Protein AF-A0A9W8NU90-F1 (afdb_monomer_lite)

Sequence (73 aa):
TEIVPIGTPAHRENVCQKRYLNGQDGTQIPNHIKIAQEGEAIRTLGALIGNNISQLTPWTKVIEKIDASLARW

Organism: NCBI:txid2804962

Structure (mmCIF, N/CA/C/O backbone):
data_AF-A0A9W8NU90-F1
#
_entry.id   AF-A0A9W8NU90-F1
#
loop_
_atom_site.group_PDB
_atom_site.id
_atom_site.type_symbol
_atom_site.label_atom_id
_atom_site.label_alt_id
_atom_site.label_comp_id
_atom_site.label_asym_id
_atom_site.label_entity_id
_atom_site.label_seq_id
_atom_site.pdbx_PDB_ins_code
_atom_site.Cartn_x
_atom_site.Cartn_y
_atom_site.Cartn_z
_atom_site.occupancy
_atom_site.B_iso_or_equiv
_atom_site.auth_seq_id
_atom_site.auth_comp_id
_atom_site.auth_asym_id
_atom_site.auth_atom_id
_atom_site.pdbx_PDB_model_num
ATOM 1 N N . THR A 1 1 ? -2.143 11.395 -6.124 1.00 75.94 1 THR A N 1
ATOM 2 C CA . THR A 1 1 ? -1.652 10.548 -5.021 1.00 75.94 1 THR A CA 1
ATOM 3 C C . THR A 1 1 ? -2.730 9.569 -4.651 1.00 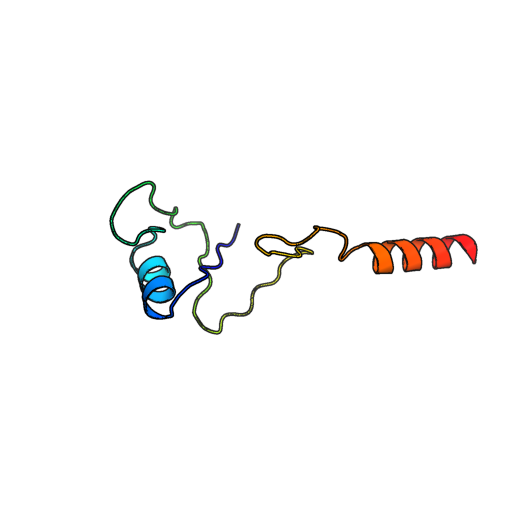75.94 1 THR A C 1
ATOM 5 O O . THR A 1 1 ? -3.862 9.996 -4.454 1.00 75.94 1 THR A O 1
ATOM 8 N N . GLU A 1 2 ? -2.395 8.285 -4.601 1.00 83.12 2 GLU A N 1
ATOM 9 C CA . GLU A 1 2 ? -3.333 7.211 -4.271 1.00 83.12 2 GLU A CA 1
ATOM 10 C C . GLU A 1 2 ? -2.725 6.351 -3.158 1.00 83.12 2 GLU A C 1
ATOM 12 O O . GLU A 1 2 ? -1.505 6.179 -3.109 1.00 83.12 2 GLU A O 1
ATOM 17 N N . ILE A 1 3 ? -3.560 5.858 -2.247 1.00 87.38 3 ILE A N 1
ATOM 18 C CA . ILE A 1 3 ? -3.161 5.011 -1.119 1.00 87.38 3 ILE A CA 1
ATOM 19 C C . ILE A 1 3 ? -3.744 3.619 -1.323 1.00 87.38 3 ILE A C 1
ATOM 21 O O . ILE A 1 3 ? -4.927 3.473 -1.626 1.00 87.38 3 ILE A O 1
ATOM 25 N N . VAL A 1 4 ? -2.914 2.603 -1.099 1.00 87.81 4 VAL A N 1
ATOM 26 C CA . VAL A 1 4 ? -3.304 1.193 -1.166 1.00 87.81 4 VAL A CA 1
ATOM 27 C C . VAL A 1 4 ? -3.164 0.594 0.231 1.00 87.81 4 VAL A C 1
ATOM 29 O O . VAL A 1 4 ? -2.033 0.395 0.679 1.00 87.81 4 VAL A O 1
ATOM 32 N N . PRO A 1 5 ? -4.263 0.351 0.964 1.00 87.31 5 PRO A N 1
ATOM 33 C CA . PRO A 1 5 ? -4.174 -0.261 2.281 1.00 87.31 5 PRO A CA 1
ATOM 34 C C . PRO A 1 5 ? -3.789 -1.742 2.153 1.00 87.31 5 PRO A C 1
ATOM 36 O O . PRO A 1 5 ? -4.422 -2.505 1.423 1.00 87.31 5 PRO A O 1
ATOM 39 N N . ILE A 1 6 ? -2.757 -2.159 2.888 1.00 84.38 6 ILE A N 1
ATOM 40 C CA . ILE A 1 6 ? -2.269 -3.544 2.929 1.00 84.38 6 ILE A CA 1
ATOM 41 C C . ILE A 1 6 ? -2.498 -4.097 4.334 1.00 84.38 6 ILE A C 1
ATOM 43 O O . ILE A 1 6 ? -2.119 -3.472 5.319 1.00 84.38 6 ILE A O 1
ATOM 47 N N . GLY A 1 7 ? -3.124 -5.267 4.438 1.00 84.62 7 GLY A N 1
ATOM 48 C CA . GLY A 1 7 ? -3.482 -5.872 5.718 1.00 84.62 7 GLY A CA 1
ATOM 49 C C . GLY A 1 7 ? -4.675 -6.812 5.584 1.00 84.62 7 GLY A C 1
ATOM 50 O O . GLY A 1 7 ? -4.984 -7.284 4.488 1.00 84.62 7 GLY A O 1
ATOM 51 N N . THR A 1 8 ? -5.352 -7.080 6.700 1.00 89.25 8 THR A N 1
ATOM 52 C CA . THR A 1 8 ? -6.570 -7.904 6.715 1.00 89.25 8 THR A CA 1
ATOM 53 C C . THR A 1 8 ? -7.724 -7.202 5.988 1.00 89.25 8 THR A C 1
ATOM 55 O O . THR A 1 8 ? -7.753 -5.970 5.952 1.00 89.25 8 THR A O 1
ATOM 58 N N . PRO A 1 9 ? -8.720 -7.939 5.462 1.00 87.62 9 PRO A N 1
ATOM 59 C CA . PRO A 1 9 ? -9.898 -7.329 4.839 1.00 87.62 9 PRO A CA 1
ATOM 60 C C . PRO A 1 9 ? -10.597 -6.315 5.756 1.00 87.62 9 PRO A C 1
ATOM 62 O O . PRO A 1 9 ? -10.883 -5.201 5.332 1.00 87.62 9 PRO A O 1
ATOM 65 N N . ALA A 1 10 ? -10.750 -6.654 7.041 1.00 89.06 10 ALA A N 1
ATOM 66 C CA . ALA A 1 10 ? -11.323 -5.760 8.046 1.00 89.06 10 ALA A CA 1
ATOM 67 C C . ALA A 1 10 ? -10.493 -4.480 8.245 1.00 89.06 10 ALA A C 1
ATOM 69 O O . ALA A 1 10 ? -11.047 -3.401 8.440 1.00 89.06 10 ALA A O 1
ATOM 70 N N . HIS A 1 11 ? -9.161 -4.576 8.177 1.00 89.38 11 HIS A N 1
ATOM 71 C CA . HIS A 1 11 ? -8.293 -3.404 8.229 1.00 89.38 11 HIS A CA 1
ATOM 72 C C . HIS A 1 11 ? -8.452 -2.534 6.978 1.00 89.38 11 HIS A C 1
ATOM 74 O O . HIS A 1 11 ? -8.632 -1.326 7.106 1.00 89.38 11 HIS A O 1
ATOM 80 N N . ARG A 1 12 ? -8.445 -3.132 5.779 1.00 90.00 12 ARG A N 1
ATOM 81 C CA . ARG A 1 12 ? -8.626 -2.395 4.516 1.00 90.00 12 ARG A CA 1
ATOM 82 C C . ARG A 1 12 ? -9.965 -1.660 4.484 1.00 90.00 12 ARG A C 1
ATOM 84 O O . ARG A 1 12 ? -9.993 -0.471 4.182 1.00 90.00 12 ARG A O 1
ATOM 91 N N . GLU A 1 13 ? -11.045 -2.329 4.879 1.00 89.06 13 GLU A N 1
ATOM 92 C CA . GLU A 1 13 ? -12.379 -1.732 4.977 1.00 89.06 13 GLU A CA 1
ATOM 93 C C . GLU A 1 13 ? -12.413 -0.572 5.980 1.00 89.06 13 GLU A C 1
ATOM 95 O O . GLU A 1 13 ? -12.915 0.509 5.669 1.00 89.06 13 GLU A O 1
ATOM 100 N N . ASN A 1 14 ? -11.813 -0.755 7.157 1.00 91.56 14 ASN A N 1
ATOM 101 C CA . ASN A 1 14 ? -11.748 0.283 8.181 1.00 91.56 14 ASN A CA 1
ATOM 102 C C . ASN A 1 14 ? -10.964 1.515 7.692 1.00 91.56 14 ASN A C 1
ATOM 104 O O . ASN A 1 14 ? -11.432 2.642 7.853 1.00 91.56 14 ASN A O 1
ATOM 108 N N . VAL A 1 15 ? -9.830 1.322 7.010 1.00 91.12 15 VAL A N 1
ATOM 109 C CA . VAL A 1 15 ? -9.060 2.424 6.408 1.00 91.12 15 VAL A CA 1
ATOM 110 C C . VAL A 1 15 ? -9.875 3.141 5.327 1.00 91.12 15 VAL A C 1
ATOM 112 O O . VAL A 1 15 ? -9.885 4.372 5.294 1.00 91.12 15 VAL A O 1
ATOM 115 N N . CYS A 1 16 ? -10.600 2.407 4.478 1.00 88.94 16 CYS A N 1
ATOM 116 C CA . CYS A 1 16 ? -11.470 2.993 3.456 1.00 88.94 16 CYS A CA 1
ATOM 117 C C . CYS A 1 16 ? -12.620 3.815 4.057 1.00 88.94 16 CYS A C 1
ATOM 119 O O . CYS A 1 16 ? -12.894 4.915 3.576 1.00 88.94 16 CYS A O 1
ATOM 121 N N . GLN A 1 17 ? -13.270 3.310 5.109 1.00 90.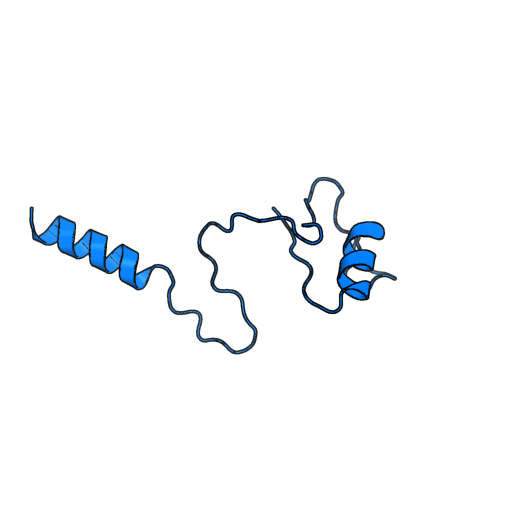69 17 GLN A N 1
ATOM 122 C CA . GLN A 1 17 ? -14.419 3.961 5.746 1.00 90.69 17 GLN A CA 1
ATOM 123 C C . GLN A 1 17 ? -14.006 5.144 6.623 1.00 90.69 17 GLN A C 1
ATOM 125 O O . GLN A 1 17 ? -14.588 6.225 6.538 1.00 90.69 17 GLN A O 1
ATOM 130 N N . LYS A 1 18 ? -13.001 4.948 7.480 1.00 91.81 18 LYS A N 1
ATOM 131 C CA . LYS A 1 18 ? -12.620 5.934 8.497 1.00 91.81 18 LYS A CA 1
ATOM 132 C C . LYS A 1 18 ? -11.545 6.898 8.029 1.00 91.81 18 LYS A C 1
ATOM 134 O O . LYS A 1 18 ? -11.399 7.965 8.615 1.00 91.81 18 LYS A O 1
ATOM 139 N N . ARG A 1 19 ? -10.795 6.547 6.980 1.00 92.56 19 ARG A N 1
ATOM 140 C CA . ARG A 1 19 ? -9.674 7.348 6.465 1.00 92.56 19 ARG A CA 1
ATOM 141 C C . ARG A 1 19 ? -8.581 7.599 7.515 1.00 92.56 19 ARG A C 1
ATOM 143 O O . ARG A 1 19 ? -7.911 8.626 7.473 1.00 92.56 19 ARG A O 1
ATOM 150 N N . TYR A 1 20 ? -8.383 6.640 8.421 1.00 91.56 20 TYR A N 1
ATOM 151 C CA . TYR A 1 20 ? -7.274 6.583 9.380 1.00 91.56 20 TYR A CA 1
ATOM 152 C C . TYR A 1 20 ? -6.519 5.272 9.202 1.00 91.56 20 TYR A C 1
ATOM 154 O O . TYR A 1 20 ? -7.145 4.226 9.051 1.00 91.56 20 TYR A O 1
ATOM 162 N N . LEU A 1 21 ? -5.185 5.312 9.264 1.00 84.38 21 LEU A N 1
ATOM 163 C CA . LEU A 1 21 ? -4.356 4.116 9.077 1.00 84.38 21 LEU A CA 1
ATOM 164 C C . LEU A 1 21 ? -4.529 3.093 10.204 1.00 84.38 21 LEU A C 1
ATOM 166 O O . LEU A 1 21 ? -4.553 1.903 9.938 1.00 84.38 21 LEU A O 1
ATOM 170 N N . ASN A 1 22 ? -4.688 3.527 11.453 1.00 83.62 22 ASN A N 1
ATOM 171 C CA . ASN A 1 22 ? -4.934 2.627 12.585 1.00 83.62 22 ASN A CA 1
ATOM 172 C C . ASN A 1 22 ? -6.435 2.424 12.886 1.00 83.62 22 ASN A C 1
ATOM 174 O O . ASN A 1 22 ? -6.794 1.678 13.793 1.00 83.62 22 ASN A O 1
ATOM 178 N N . GLY A 1 23 ? -7.316 3.088 12.129 1.00 75.31 23 GLY A N 1
ATOM 179 C CA . GLY A 1 23 ? -8.766 3.004 12.284 1.00 75.31 23 GLY A CA 1
ATOM 180 C C . GLY A 1 23 ? -9.345 3.654 13.548 1.00 75.31 23 GLY A C 1
ATOM 181 O O . GLY A 1 23 ? -10.518 3.396 13.853 1.00 75.31 23 GLY A O 1
ATOM 182 N N . GLN A 1 24 ? -8.570 4.449 14.296 1.00 75.75 24 GLN A N 1
ATOM 183 C CA . GLN A 1 24 ? -9.016 5.075 15.550 1.00 75.75 24 GLN A CA 1
ATOM 184 C C . GLN A 1 24 ? -8.568 6.540 15.705 1.00 75.75 24 GLN A C 1
ATOM 186 O O . GLN A 1 24 ? -9.406 7.367 16.056 1.00 75.75 24 GLN A O 1
ATOM 191 N N . ASP A 1 25 ? -7.307 6.880 15.427 1.00 74.62 25 ASP A N 1
ATOM 192 C CA . ASP A 1 25 ? -6.721 8.194 15.740 1.00 74.62 25 ASP A CA 1
ATOM 193 C C . ASP A 1 25 ? -5.502 8.572 14.859 1.00 74.62 25 ASP A C 1
ATOM 195 O O . ASP A 1 25 ? -4.981 7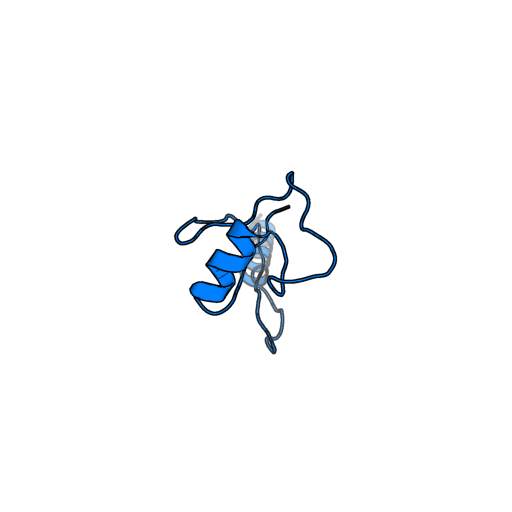.776 14.079 1.00 74.62 25 ASP A O 1
ATOM 199 N N . GLY A 1 26 ? -5.070 9.840 14.928 1.00 81.38 26 GLY A N 1
ATOM 200 C CA . GLY A 1 26 ? -3.941 10.388 14.157 1.00 81.38 26 GLY A CA 1
ATOM 201 C C . GLY A 1 26 ? -4.340 11.361 13.039 1.00 81.38 26 GLY A C 1
ATOM 202 O O . GLY A 1 26 ? -5.384 12.009 13.098 1.00 81.38 26 GLY A O 1
ATOM 203 N N . THR A 1 27 ? -3.490 11.504 12.018 1.00 87.31 27 THR A N 1
ATOM 204 C CA . THR A 1 27 ? -3.765 12.379 10.865 1.00 87.31 27 THR A CA 1
ATOM 205 C C . THR A 1 27 ? -4.748 11.703 9.919 1.00 87.31 27 THR A C 1
ATOM 207 O O . THR A 1 27 ? -4.438 10.669 9.325 1.00 87.31 27 THR A O 1
ATOM 210 N N . GLN A 1 28 ? -5.925 12.304 9.750 1.00 91.31 28 GLN A N 1
ATOM 211 C CA . GLN A 1 28 ? -6.916 11.814 8.800 1.00 91.31 28 GLN A CA 1
ATOM 212 C C . GLN A 1 28 ? -6.402 11.975 7.369 1.00 91.31 28 GLN A C 1
ATOM 214 O O . GLN A 1 28 ? -5.879 13.028 6.997 1.00 91.31 28 GLN A O 1
ATOM 219 N N . ILE A 1 29 ? -6.587 10.946 6.545 1.00 91.19 29 ILE A N 1
ATOM 220 C CA . ILE A 1 29 ? -6.237 10.996 5.129 1.00 91.19 29 ILE A CA 1
ATOM 221 C C . ILE A 1 29 ? -7.163 12.020 4.444 1.00 91.19 29 ILE A C 1
ATOM 223 O O . ILE A 1 29 ? -8.379 11.798 4.395 1.00 91.19 29 ILE A O 1
ATOM 227 N N . PRO A 1 30 ? -6.625 13.108 3.859 1.00 92.75 30 PRO A N 1
ATOM 228 C CA . PRO A 1 30 ? -7.428 14.151 3.225 1.00 92.75 30 PRO A CA 1
ATOM 229 C C . PRO A 1 30 ? -8.370 13.607 2.150 1.00 92.75 30 PRO A C 1
ATOM 231 O O . PRO A 1 30 ? -7.984 12.725 1.385 1.00 92.75 30 PRO A O 1
ATOM 234 N N . ASN A 1 31 ? -9.582 14.156 2.038 1.00 90.19 31 ASN A N 1
ATOM 235 C CA . ASN A 1 31 ? -10.624 13.651 1.126 1.00 90.19 31 ASN A CA 1
ATOM 236 C C . ASN A 1 31 ? -10.230 13.651 -0.359 1.00 90.19 31 ASN A C 1
ATOM 238 O O . ASN A 1 31 ? -10.740 12.844 -1.126 1.00 90.19 31 ASN A O 1
ATOM 242 N N . HIS A 1 32 ? -9.309 14.528 -0.765 1.00 92.31 32 HIS A N 1
ATOM 243 C CA . HIS A 1 32 ? -8.825 14.591 -2.145 1.00 92.31 32 HIS A CA 1
ATOM 244 C C . HIS A 1 32 ? -7.853 13.450 -2.502 1.00 92.31 32 HIS A C 1
ATOM 246 O O . HIS A 1 32 ? -7.528 13.268 -3.673 1.00 92.31 32 HIS A O 1
ATOM 252 N N . ILE A 1 33 ? -7.358 12.692 -1.515 1.00 90.00 33 ILE A N 1
ATOM 253 C CA . ILE A 1 33 ? -6.501 11.527 -1.747 1.00 90.00 33 ILE A CA 1
ATOM 254 C C . ILE A 1 33 ? -7.385 10.304 -1.961 1.00 90.00 33 ILE A C 1
ATOM 256 O O . ILE A 1 33 ? -8.191 9.936 -1.103 1.00 90.00 33 ILE A O 1
ATOM 260 N N . LYS A 1 34 ? -7.205 9.628 -3.090 1.00 89.00 34 LYS A N 1
ATOM 261 C CA . LYS A 1 34 ? -7.921 8.388 -3.368 1.00 89.00 34 LYS A CA 1
ATOM 262 C C . LYS A 1 34 ? -7.346 7.253 -2.520 1.00 89.00 34 LYS A C 1
ATOM 264 O O . LYS A 1 34 ? -6.132 7.061 -2.484 1.00 89.00 34 LYS A O 1
ATOM 269 N N . ILE A 1 35 ? -8.218 6.508 -1.849 1.00 90.00 35 ILE A N 1
ATOM 270 C CA . ILE A 1 35 ? -7.877 5.238 -1.201 1.00 90.00 35 ILE A CA 1
ATOM 271 C C . ILE A 1 35 ? -8.481 4.151 -2.080 1.00 90.00 35 ILE A C 1
ATOM 273 O O . ILE A 1 35 ? -9.676 4.212 -2.371 1.00 90.00 35 ILE A O 1
ATOM 277 N N . ALA A 1 36 ? -7.653 3.219 -2.537 1.00 87.94 36 ALA A N 1
ATOM 278 C CA . ALA A 1 36 ? -8.100 2.147 -3.409 1.00 87.94 36 ALA A CA 1
ATOM 279 C C . ALA A 1 36 ? -9.034 1.190 -2.665 1.00 87.94 36 ALA A C 1
ATOM 281 O O . ALA A 1 36 ? -8.728 0.754 -1.551 1.00 87.94 36 ALA A O 1
ATOM 282 N N . GLN A 1 37 ? -10.165 0.884 -3.294 1.00 85.50 37 GLN A N 1
ATOM 283 C CA . GLN A 1 37 ? -11.151 -0.050 -2.763 1.00 85.50 37 GLN A CA 1
ATOM 284 C C . GLN A 1 37 ? -10.755 -1.504 -3.030 1.00 85.50 37 GLN A C 1
ATOM 286 O O . GLN A 1 37 ? -9.883 -1.807 -3.848 1.00 85.50 37 GLN A O 1
ATOM 291 N N . GLU A 1 38 ? -11.426 -2.426 -2.343 1.00 81.31 38 GLU A N 1
ATOM 292 C CA . GLU A 1 38 ? -11.255 -3.853 -2.601 1.00 81.31 38 GLU A CA 1
ATOM 293 C C . GLU A 1 38 ? -11.586 -4.183 -4.064 1.00 81.31 38 GLU A C 1
ATOM 295 O O . GLU A 1 38 ? -12.624 -3.777 -4.585 1.00 81.31 38 GLU A O 1
ATOM 300 N N . GLY A 1 39 ? -10.692 -4.917 -4.730 1.00 74.62 39 GLY A N 1
ATOM 301 C CA . GLY A 1 39 ? -10.841 -5.266 -6.145 1.00 74.62 39 GLY A CA 1
ATOM 302 C C . GLY A 1 39 ? -10.597 -4.113 -7.127 1.00 74.62 39 GLY A C 1
ATOM 303 O O . GLY A 1 39 ? -10.702 -4.321 -8.336 1.00 74.62 39 GLY A O 1
ATOM 304 N N . GLU A 1 40 ? -10.245 -2.914 -6.656 1.00 77.44 40 GLU A N 1
ATOM 305 C CA . GLU A 1 40 ? -9.937 -1.782 -7.526 1.00 77.44 40 GLU A CA 1
ATOM 306 C C . GLU A 1 40 ? -8.501 -1.875 -8.064 1.00 77.44 40 GLU A C 1
ATOM 308 O O . GLU A 1 40 ? -7.523 -1.839 -7.316 1.00 77.44 40 GLU A O 1
ATOM 313 N N . ALA A 1 41 ? -8.364 -1.977 -9.388 1.00 70.75 41 ALA A N 1
ATOM 314 C CA . ALA A 1 41 ? -7.061 -1.979 -10.040 1.00 70.75 41 ALA A CA 1
ATOM 315 C C . ALA A 1 41 ? -6.453 -0.568 -10.068 1.00 70.75 41 ALA A C 1
ATOM 317 O O . ALA A 1 41 ? -7.101 0.404 -10.458 1.00 70.75 41 ALA A O 1
ATOM 318 N N . ILE A 1 42 ? -5.172 -0.474 -9.717 1.00 75.31 42 ILE A N 1
ATOM 319 C CA . ILE A 1 42 ? -4.455 0.789 -9.531 1.00 75.31 42 ILE A CA 1
ATOM 320 C C . ILE A 1 42 ? -3.248 0.805 -10.462 1.00 75.31 42 ILE A C 1
ATOM 322 O O . ILE A 1 42 ? -2.495 -0.168 -10.531 1.00 75.31 42 ILE A O 1
ATOM 326 N N . ARG A 1 43 ? -3.048 1.901 -11.199 1.00 67.88 43 ARG A N 1
ATOM 327 C CA . ARG A 1 43 ? -1.880 2.047 -12.076 1.00 67.88 43 ARG A CA 1
ATOM 328 C C . ARG A 1 43 ? -0.744 2.708 -11.315 1.00 67.88 43 ARG A C 1
ATOM 330 O O . ARG A 1 43 ? -0.719 3.922 -11.148 1.00 67.88 43 ARG A O 1
ATOM 337 N N . THR A 1 44 ? 0.237 1.914 -10.909 1.00 68.38 44 THR A N 1
ATOM 338 C CA . THR A 1 44 ? 1.489 2.433 -10.358 1.00 68.38 44 THR A CA 1
ATOM 339 C C . THR A 1 44 ? 2.508 2.595 -11.482 1.00 68.38 44 THR A C 1
ATOM 341 O O . THR A 1 44 ? 2.808 1.640 -12.191 1.00 68.38 44 THR A O 1
ATOM 344 N N . LEU A 1 45 ? 3.061 3.799 -11.648 1.00 63.50 45 LEU A N 1
ATOM 345 C CA . LEU A 1 45 ? 3.961 4.156 -12.759 1.00 63.50 45 LEU A CA 1
ATOM 346 C C . LEU A 1 45 ? 5.369 3.513 -12.690 1.00 63.50 45 LEU A C 1
ATOM 348 O O . LEU A 1 45 ? 6.257 3.928 -13.425 1.00 63.50 45 LEU A O 1
ATOM 352 N N . GLY A 1 46 ? 5.581 2.485 -11.857 1.00 58.28 46 GLY A N 1
ATOM 353 C CA . GLY A 1 46 ? 6.836 1.718 -11.832 1.00 58.28 46 GLY A CA 1
ATOM 354 C C . GLY A 1 46 ? 7.404 1.407 -10.447 1.00 58.28 46 GLY A C 1
ATOM 355 O O . GLY A 1 46 ? 8.615 1.508 -10.267 1.00 58.28 46 GLY A O 1
ATOM 356 N N . ALA A 1 47 ? 6.574 1.042 -9.464 1.00 59.12 47 ALA A N 1
ATOM 357 C CA . ALA A 1 47 ? 7.062 0.693 -8.128 1.00 59.12 47 ALA A CA 1
ATOM 358 C C . ALA A 1 47 ? 7.122 -0.827 -7.913 1.00 59.12 47 ALA A C 1
ATOM 360 O O . ALA A 1 47 ? 6.156 -1.538 -8.181 1.00 59.12 47 ALA A O 1
ATOM 361 N N . LEU A 1 48 ? 8.243 -1.296 -7.361 1.00 52.59 48 LEU A N 1
ATOM 362 C CA . LEU A 1 48 ? 8.348 -2.574 -6.657 1.00 52.59 48 LEU A CA 1
ATOM 363 C C . LEU A 1 48 ? 8.226 -2.269 -5.158 1.00 52.59 48 LEU A C 1
ATOM 365 O O . LEU A 1 48 ? 9.135 -1.693 -4.566 1.00 52.59 48 LEU A O 1
ATOM 369 N N . ILE A 1 49 ? 7.073 -2.594 -4.570 1.00 58.38 49 ILE A N 1
ATOM 370 C CA . ILE A 1 49 ? 6.751 -2.324 -3.161 1.00 58.38 49 ILE A CA 1
ATOM 371 C C . ILE A 1 49 ? 6.901 -3.622 -2.362 1.00 58.38 49 ILE A C 1
ATOM 373 O O . ILE A 1 49 ? 6.324 -4.642 -2.734 1.00 58.38 49 ILE A O 1
ATOM 377 N N . GLY A 1 50 ? 7.635 -3.582 -1.247 1.00 44.28 50 GLY A N 1
ATOM 378 C CA . GLY A 1 50 ? 7.722 -4.697 -0.304 1.00 44.28 50 GLY A CA 1
ATOM 379 C C . GLY A 1 50 ? 8.598 -4.392 0.911 1.00 44.28 50 GLY A C 1
ATOM 380 O O . GLY A 1 50 ? 9.519 -3.579 0.845 1.00 44.28 50 GLY A O 1
ATOM 381 N N . ASN A 1 51 ? 8.313 -5.070 2.024 1.00 42.09 51 ASN A N 1
ATOM 382 C CA . ASN A 1 51 ? 9.156 -5.053 3.218 1.00 42.09 51 ASN A CA 1
ATOM 383 C C . ASN A 1 51 ? 10.288 -6.077 3.044 1.00 42.09 51 ASN A C 1
ATOM 385 O O . ASN A 1 51 ? 10.022 -7.233 2.727 1.00 42.09 51 ASN A O 1
ATOM 389 N N . ASN A 1 52 ? 11.537 -5.662 3.279 1.00 42.31 52 ASN A N 1
ATOM 390 C CA . ASN A 1 52 ? 12.741 -6.500 3.163 1.00 42.31 52 ASN A CA 1
ATOM 391 C C . ASN A 1 52 ? 13.083 -7.016 1.743 1.00 42.31 52 ASN A C 1
ATOM 393 O O . ASN A 1 52 ? 13.676 -8.082 1.593 1.00 42.31 52 ASN A O 1
ATOM 397 N N . ILE A 1 53 ? 12.758 -6.253 0.692 1.00 55.69 53 ILE A N 1
ATOM 398 C CA . ILE A 1 53 ? 13.210 -6.522 -0.686 1.00 55.69 53 ILE A CA 1
ATOM 399 C C . ILE A 1 53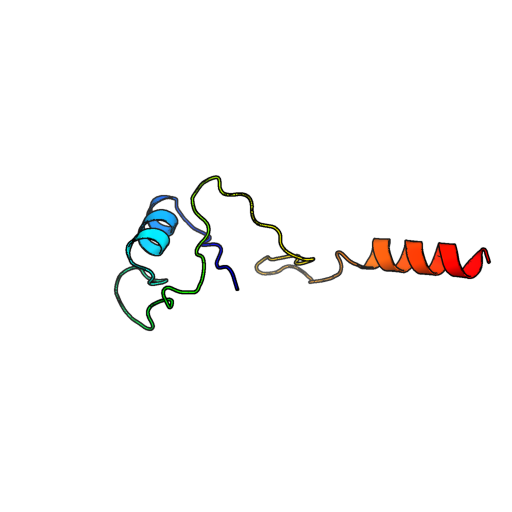 ? 14.272 -5.512 -1.138 1.00 55.69 53 ILE A C 1
ATOM 401 O O . ILE A 1 53 ? 14.166 -4.316 -0.867 1.00 55.69 53 ILE A O 1
ATOM 405 N N . SER A 1 54 ? 15.288 -5.993 -1.862 1.00 52.31 54 SER A N 1
ATOM 406 C CA . SER A 1 54 ? 16.236 -5.130 -2.573 1.00 52.31 54 SER A CA 1
ATOM 407 C C . SER A 1 54 ? 15.511 -4.478 -3.752 1.00 52.31 54 SER A C 1
ATOM 409 O O . SER A 1 54 ? 15.020 -5.175 -4.637 1.00 52.31 54 SER A O 1
ATOM 411 N N . GLN A 1 55 ? 15.397 -3.148 -3.739 1.00 53.50 55 GLN A N 1
ATOM 412 C CA . GLN A 1 55 ? 14.573 -2.328 -4.647 1.00 53.50 55 GLN A CA 1
ATOM 413 C C . GLN A 1 55 ? 15.133 -2.218 -6.082 1.00 53.50 55 GLN A C 1
ATOM 415 O O . GLN A 1 55 ? 14.965 -1.205 -6.759 1.00 53.50 55 GLN A O 1
ATOM 420 N N . LEU A 1 56 ? 15.815 -3.254 -6.558 1.00 50.09 56 LEU A N 1
ATOM 421 C CA . LEU A 1 56 ? 16.420 -3.334 -7.880 1.00 50.09 56 LEU A CA 1
ATOM 422 C C . LEU A 1 56 ? 15.613 -4.353 -8.705 1.00 50.09 56 LEU A C 1
ATOM 424 O O . LEU A 1 56 ? 15.546 -5.517 -8.337 1.00 50.09 56 LEU A O 1
ATOM 428 N N . THR A 1 57 ? 14.949 -4.065 -9.820 1.00 54.66 57 THR A N 1
ATOM 429 C CA . THR A 1 57 ? 14.805 -2.839 -10.601 1.00 54.66 57 THR A CA 1
ATOM 430 C C . THR A 1 57 ? 13.698 -3.155 -11.627 1.00 54.66 57 THR A C 1
ATOM 432 O O . THR A 1 57 ? 13.909 -4.028 -12.473 1.00 54.66 57 THR A O 1
ATOM 435 N N . PRO A 1 58 ? 12.523 -2.498 -11.641 1.00 59.91 58 PRO A N 1
ATOM 436 C CA . PRO A 1 58 ? 11.568 -2.708 -12.737 1.00 59.91 58 PRO A CA 1
ATOM 437 C C . PRO A 1 58 ? 12.102 -2.115 -14.055 1.00 59.91 58 PRO A C 1
ATOM 439 O O . PRO A 1 58 ? 11.697 -2.512 -15.144 1.00 59.91 58 PRO A O 1
ATOM 442 N N . TRP A 1 59 ? 13.066 -1.200 -13.945 1.00 63.97 59 TRP A N 1
ATOM 443 C CA . TRP A 1 59 ? 13.643 -0.447 -15.047 1.00 63.97 59 TRP A CA 1
ATOM 444 C C . TRP A 1 59 ? 14.861 -1.096 -15.698 1.00 63.97 59 TRP A C 1
ATOM 446 O O . TRP A 1 59 ? 15.164 -0.714 -16.817 1.00 63.97 59 TRP A O 1
ATOM 456 N N . THR A 1 60 ? 15.530 -2.088 -15.092 1.00 68.88 60 THR A N 1
ATOM 457 C CA . THR A 1 60 ? 16.756 -2.663 -15.690 1.00 68.88 60 THR A CA 1
ATOM 458 C C . THR A 1 60 ? 16.481 -3.216 -17.085 1.00 68.88 60 THR A C 1
ATOM 460 O O . THR A 1 60 ? 17.122 -2.792 -18.034 1.00 68.88 60 THR A O 1
ATOM 463 N N . LYS A 1 61 ? 15.434 -4.032 -17.253 1.00 69.81 61 LYS A N 1
ATOM 464 C CA . LYS A 1 61 ? 15.063 -4.562 -18.578 1.00 69.81 61 LYS A CA 1
ATOM 465 C C . LYS A 1 61 ? 14.587 -3.487 -19.560 1.00 69.81 61 LYS A C 1
ATOM 467 O O . LYS A 1 61 ? 14.682 -3.670 -20.770 1.00 69.81 61 LYS A O 1
ATOM 472 N N . VAL A 1 62 ? 14.031 -2.385 -19.054 1.00 77.81 62 VAL A N 1
ATOM 473 C CA . VAL A 1 62 ? 13.564 -1.266 -19.885 1.00 77.81 62 VAL A CA 1
ATOM 474 C C . VAL A 1 62 ? 14.756 -0.448 -20.383 1.00 77.81 62 VAL A C 1
ATOM 476 O O . VAL A 1 62 ? 14.822 -0.161 -21.574 1.00 77.81 62 VAL A O 1
ATOM 479 N N . ILE A 1 63 ? 15.716 -0.145 -19.505 1.00 81.06 63 ILE A N 1
ATOM 480 C CA . ILE A 1 63 ? 16.973 0.536 -19.838 1.00 81.06 63 ILE A CA 1
ATOM 481 C C . ILE A 1 63 ? 17.817 -0.329 -20.778 1.00 81.06 63 ILE A C 1
ATOM 483 O O . ILE A 1 63 ? 18.201 0.153 -21.834 1.00 81.06 63 ILE A O 1
ATOM 487 N N . GLU A 1 64 ? 17.975 -1.626 -20.495 1.00 83.81 64 GLU A N 1
ATOM 488 C CA . GLU A 1 64 ? 18.674 -2.569 -21.383 1.00 83.81 64 GLU A CA 1
ATOM 489 C C . GLU A 1 64 ? 18.082 -2.576 -22.799 1.00 83.81 64 GLU A C 1
ATOM 491 O O . GLU A 1 64 ? 18.807 -2.631 -23.792 1.00 83.81 64 GLU A O 1
ATOM 496 N N . LYS A 1 65 ? 16.750 -2.494 -22.918 1.00 82.00 65 LYS A N 1
ATOM 497 C CA . LYS A 1 65 ? 16.075 -2.456 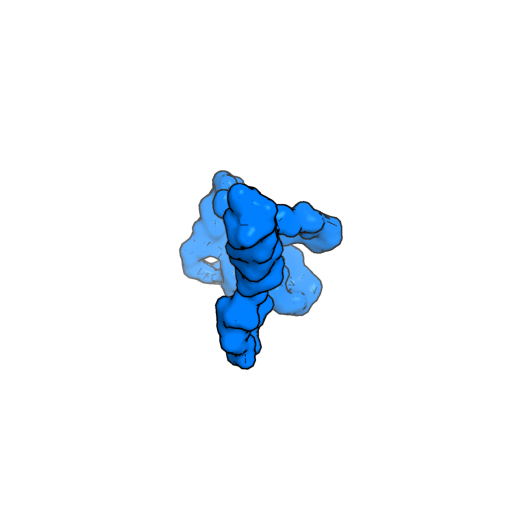-24.219 1.00 82.00 65 LYS A CA 1
ATOM 498 C C . LYS A 1 65 ? 16.282 -1.125 -24.947 1.00 82.00 65 LYS A C 1
ATOM 500 O O . LYS A 1 65 ? 16.376 -1.127 -26.177 1.00 82.00 65 LYS A O 1
ATOM 505 N N . ILE A 1 66 ? 16.336 -0.011 -24.217 1.00 88.00 66 ILE A N 1
ATOM 506 C CA . ILE A 1 66 ? 16.641 1.311 -24.777 1.00 88.00 66 ILE A CA 1
ATOM 507 C C . ILE A 1 66 ? 18.093 1.339 -25.265 1.00 88.00 66 ILE A C 1
ATOM 509 O O . ILE A 1 66 ? 18.317 1.659 -26.431 1.00 88.00 66 ILE A O 1
ATOM 513 N N . ASP A 1 67 ? 19.048 0.905 -24.442 1.00 90.12 67 ASP A N 1
ATOM 514 C CA . ASP A 1 67 ? 20.474 0.862 -24.787 1.00 90.12 67 ASP A CA 1
ATOM 515 C C . ASP A 1 67 ? 20.738 -0.041 -25.996 1.00 90.12 67 ASP A C 1
ATOM 517 O O . ASP A 1 67 ? 21.410 0.363 -26.944 1.00 90.12 67 ASP A O 1
ATOM 521 N N . ALA A 1 68 ? 20.140 -1.236 -26.030 1.00 89.56 68 ALA A N 1
ATOM 522 C CA . ALA A 1 68 ? 20.259 -2.144 -27.171 1.00 89.56 68 ALA A CA 1
ATOM 523 C C . ALA A 1 68 ? 19.657 -1.567 -28.463 1.00 89.56 68 ALA A C 1
ATOM 525 O O . ALA A 1 68 ? 20.110 -1.898 -29.560 1.00 89.56 68 ALA A O 1
ATOM 526 N N . SER A 1 69 ? 18.627 -0.725 -28.345 1.00 88.62 69 SER A N 1
ATOM 527 C CA . SER A 1 69 ? 18.029 -0.050 -29.498 1.00 88.62 69 SER A CA 1
ATOM 528 C C . SER A 1 69 ? 18.915 1.095 -29.984 1.00 88.62 69 SER A C 1
ATOM 530 O O . SER A 1 69 ? 19.102 1.217 -31.188 1.00 88.62 69 SER A O 1
ATOM 532 N N . LEU A 1 70 ? 19.501 1.881 -29.076 1.00 89.94 70 LEU A N 1
ATOM 533 C CA . LEU A 1 70 ? 20.430 2.964 -29.414 1.00 89.94 70 LEU A CA 1
ATOM 534 C C . LEU A 1 70 ? 21.742 2.445 -30.012 1.00 89.94 70 LEU A C 1
ATOM 536 O O . LEU A 1 70 ? 22.232 3.029 -30.964 1.00 89.94 70 LEU A O 1
ATOM 540 N N . ALA A 1 71 ? 22.279 1.327 -29.517 1.00 85.69 71 ALA A N 1
ATOM 541 C CA . ALA A 1 71 ? 23.514 0.726 -30.033 1.00 85.69 71 ALA A CA 1
ATOM 542 C C . ALA A 1 71 ? 23.370 0.081 -31.425 1.00 85.69 71 ALA A C 1
ATOM 544 O O . ALA A 1 71 ? 24.367 -0.278 -32.048 1.00 85.69 71 ALA A O 1
ATOM 545 N N . ARG A 1 72 ? 22.133 -0.144 -31.886 1.00 78.38 72 ARG A N 1
ATOM 546 C CA . ARG A 1 72 ? 21.831 -0.714 -33.209 1.00 78.38 72 ARG A CA 1
ATOM 547 C C . ARG A 1 72 ? 21.654 0.363 -34.290 1.00 78.38 72 ARG A C 1
ATOM 549 O O . ARG A 1 72 ? 21.627 0.008 -35.468 1.00 78.38 72 ARG A O 1
ATOM 556 N N . TRP A 1 73 ? 21.502 1.624 -33.893 1.00 62.38 73 TRP A N 1
ATOM 557 C CA . TRP A 1 73 ? 21.473 2.788 -34.780 1.00 62.38 73 TRP A CA 1
ATOM 558 C C . TRP A 1 73 ? 22.880 3.353 -34.966 1.00 62.38 73 TRP A C 1
ATOM 560 O O . TRP A 1 73 ? 23.140 3.859 -36.079 1.00 62.38 73 TRP A O 1
#

pLDDT: mean 77.92, std 14.21, range [42.09, 92.75]

Foldseek 3Di:
DEAEQDDDPVQLVLCQVQQDNVSPDDDRNDPVYHYADVPRDDDDPFFDDDDPDDRDDSCPVVVVVVVVVVVVD

Rad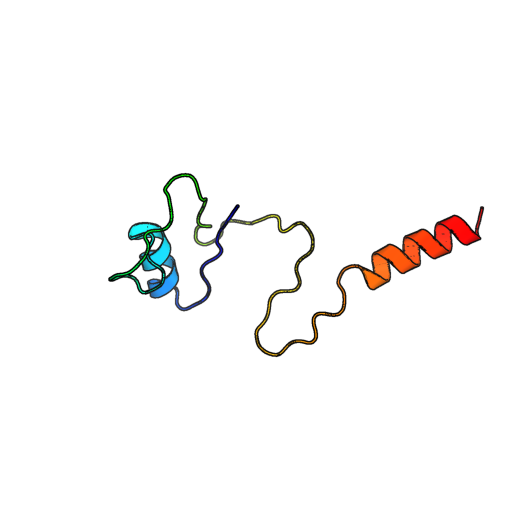ius of gyration: 17.93 Å; chains: 1; bounding box: 38×22×50 Å

Secondary structure (DSSP, 8-state):
-EE---S-HHHHHHHHHH--SSSSSSSPPPTTSEEPPTT-----SS----TT-----SSHHHHHHHHHHHTT-